Protein AF-A0A1M7K134-F1 (afdb_monomer_lite)

InterPro domains:
  IPR005135 Endonuclease/exonuclease/phosphatase [PF03372] (74-152)
  IPR036691 Endonuclease/exonuclease/phosphatase superfamily [G3DSA:3.60.10.10] (68-160)
  IPR036691 Endonuclease/exonuclease/phosphatase superfamily [SSF56219] (64-152)

Organism: NCBI:txid388280

Sequence (162 aa):
MHPNPPSKGAGRFAETFVYLKTVAFYQNKRPIAGIIYKRNHTVKQIILFTCFASFFLLEPDVLAQSGKKTLKVMAWNILHGGNDLPDGPDRVIDIIREIDPDLILMVETYGSGPRIAETLGYHFHLIAPEGTDPDDESINLSIYSKHPFGERIDTGYPFYLH

pLDDT: mean 71.97, std 22.81, range [32.56, 98.5]

Foldseek 3Di:
DDDDDDPPDPDDDDPWDKDKDKDWDQDDDDDDDDDDDDDDDDDVVVVVVVVVVVVVVPDVVVVSPVDTDIFIEIETECAQLVCSDPVRLVVVLVVCVVSVGQKYKYFQNQQNQVVSQVVNVWDKDFLDDPPPDSRHRQGTTIMTGPDDDDDDDHDPDDPDDD

Structure (mmCIF, N/CA/C/O backbone):
data_AF-A0A1M7K134-F1
#
_entry.id   AF-A0A1M7K134-F1
#
loop_
_atom_site.group_PDB
_atom_site.id
_atom_site.type_symbol
_atom_site.label_atom_id
_atom_site.label_alt_id
_atom_site.label_comp_id
_atom_site.label_asym_id
_atom_site.label_entity_id
_atom_site.label_seq_id
_atom_site.pdbx_PDB_ins_code
_atom_site.Cartn_x
_atom_site.Cartn_y
_atom_site.Cartn_z
_atom_site.occupancy
_atom_site.B_iso_or_equiv
_atom_site.auth_seq_id
_atom_site.auth_comp_id
_atom_site.auth_asym_id
_atom_site.auth_atom_id
_atom_site.pdbx_PDB_model_num
ATOM 1 N N . MET A 1 1 ? 44.228 -17.609 8.537 1.00 44.12 1 MET A N 1
ATOM 2 C CA . MET A 1 1 ? 43.758 -16.736 9.634 1.00 44.12 1 MET A CA 1
ATOM 3 C C . MET A 1 1 ? 44.375 -15.357 9.473 1.00 44.12 1 MET A C 1
ATOM 5 O O . MET A 1 1 ? 45.564 -15.217 9.703 1.00 44.12 1 MET A O 1
ATOM 9 N N . HIS A 1 2 ? 43.587 -14.383 9.026 1.00 36.69 2 HIS A N 1
ATOM 10 C CA . HIS A 1 2 ? 43.361 -13.103 9.708 1.00 36.69 2 HIS A CA 1
ATOM 11 C C . HIS A 1 2 ? 42.156 -12.442 9.012 1.00 36.69 2 HIS A C 1
ATOM 13 O O . HIS A 1 2 ? 42.135 -12.401 7.782 1.00 36.69 2 HIS A O 1
ATOM 19 N N . PRO A 1 3 ? 41.107 -12.046 9.751 1.00 46.84 3 PRO A N 1
ATOM 20 C CA . PRO A 1 3 ? 39.868 -11.548 9.164 1.00 46.84 3 PRO A CA 1
ATOM 21 C C . PRO A 1 3 ? 40.038 -10.111 8.659 1.00 46.84 3 PRO A C 1
ATOM 23 O O . PRO A 1 3 ? 40.760 -9.316 9.264 1.00 46.84 3 PRO A O 1
ATOM 26 N N . ASN A 1 4 ? 39.338 -9.776 7.574 1.00 44.56 4 ASN A N 1
ATOM 27 C CA . ASN A 1 4 ? 39.161 -8.388 7.159 1.00 44.56 4 ASN A CA 1
ATOM 28 C C . ASN A 1 4 ? 38.423 -7.602 8.261 1.00 44.56 4 ASN A C 1
ATOM 30 O O . ASN A 1 4 ? 37.516 -8.149 8.897 1.00 44.56 4 ASN A O 1
ATOM 34 N N . PRO A 1 5 ? 38.797 -6.333 8.505 1.00 44.66 5 PRO A N 1
ATOM 35 C CA . PRO A 1 5 ? 38.141 -5.497 9.501 1.00 44.66 5 PRO A CA 1
ATOM 36 C C . PRO A 1 5 ? 36.685 -5.200 9.102 1.00 44.66 5 PRO A C 1
ATOM 38 O O . PRO A 1 5 ? 36.370 -5.151 7.911 1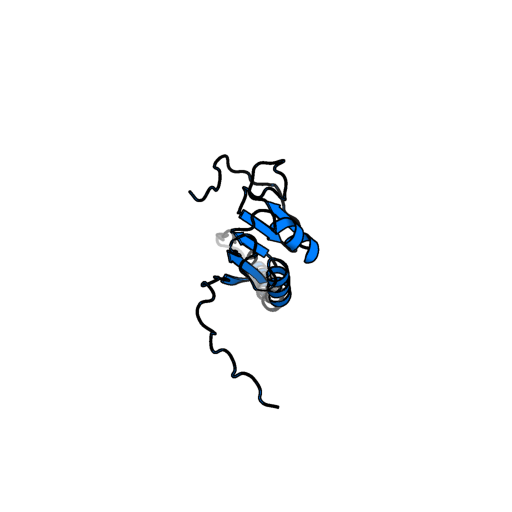.00 44.66 5 PRO A O 1
ATOM 41 N N . PRO A 1 6 ? 35.789 -4.968 10.079 1.00 41.22 6 PRO A N 1
ATOM 42 C CA . PRO A 1 6 ? 34.397 -4.654 9.794 1.00 41.22 6 PRO A CA 1
ATOM 43 C C . PRO A 1 6 ? 34.313 -3.308 9.069 1.00 41.22 6 PRO A C 1
ATOM 45 O O . PRO A 1 6 ? 34.820 -2.295 9.563 1.00 41.22 6 PRO A O 1
ATOM 48 N N . SER A 1 7 ? 33.658 -3.282 7.907 1.00 41.34 7 SER A N 1
ATOM 49 C CA . SER A 1 7 ? 33.337 -2.034 7.222 1.00 41.34 7 SER A CA 1
ATOM 50 C C . SER A 1 7 ? 32.313 -1.263 8.054 1.00 41.34 7 SER A C 1
ATOM 52 O O . SER A 1 7 ? 31.119 -1.561 8.063 1.00 41.34 7 SER A O 1
ATOM 54 N N . LYS A 1 8 ? 32.809 -0.264 8.784 1.00 42.38 8 LYS A N 1
ATOM 55 C CA . LYS A 1 8 ? 32.013 0.811 9.369 1.00 42.38 8 LYS A CA 1
ATOM 56 C C . LYS A 1 8 ? 31.353 1.593 8.236 1.00 42.38 8 LYS A C 1
ATOM 58 O O . LYS A 1 8 ? 32.049 2.170 7.408 1.00 42.38 8 LYS A O 1
ATOM 63 N N . GLY A 1 9 ? 30.026 1.622 8.230 1.00 32.56 9 GLY A N 1
ATOM 64 C CA . GLY A 1 9 ? 29.255 2.378 7.246 1.00 32.56 9 GLY A CA 1
ATOM 65 C C . GLY A 1 9 ? 27.752 2.365 7.495 1.00 32.56 9 GLY A C 1
ATOM 66 O O . GLY A 1 9 ? 26.985 2.392 6.547 1.00 32.56 9 GLY A O 1
ATOM 67 N N . ALA A 1 10 ? 27.318 2.306 8.757 1.00 38.44 10 ALA A N 1
ATOM 68 C CA . ALA A 1 10 ? 25.964 2.706 9.119 1.00 38.44 10 ALA A CA 1
ATOM 69 C C . ALA A 1 10 ? 25.883 4.233 8.960 1.00 38.44 10 ALA A C 1
ATOM 71 O O . ALA A 1 10 ? 26.307 4.980 9.840 1.00 38.44 10 ALA A O 1
ATOM 72 N N . GLY A 1 11 ? 25.441 4.699 7.795 1.00 34.31 11 GLY A N 1
ATOM 73 C CA . GLY A 1 11 ? 25.357 6.123 7.496 1.00 34.31 11 GLY A CA 1
ATOM 74 C C . GLY A 1 11 ? 24.579 6.382 6.214 1.00 34.31 11 GLY A C 1
ATOM 75 O O . GLY A 1 11 ? 25.088 6.109 5.135 1.00 34.31 11 GLY A O 1
ATOM 76 N N . ARG A 1 12 ? 23.387 6.973 6.385 1.00 34.69 12 ARG A N 1
ATOM 77 C CA . ARG A 1 12 ? 22.381 7.380 5.382 1.00 34.69 12 ARG A CA 1
ATOM 78 C C . ARG A 1 12 ? 21.520 6.259 4.794 1.00 34.69 12 ARG A C 1
ATOM 80 O O . ARG A 1 12 ? 21.554 5.999 3.601 1.00 34.69 12 ARG A O 1
ATOM 87 N N . PHE A 1 13 ? 20.650 5.694 5.626 1.00 39.03 13 PHE A N 1
ATOM 88 C CA . PHE A 1 13 ? 19.343 5.278 5.120 1.00 39.03 13 PHE A CA 1
ATOM 89 C C . PHE A 1 13 ? 18.505 6.548 4.963 1.00 39.03 13 PHE A C 1
ATOM 91 O O . PHE A 1 13 ? 18.410 7.332 5.910 1.00 39.03 13 PHE A O 1
ATOM 98 N N . ALA A 1 14 ? 17.998 6.794 3.756 1.00 35.72 14 ALA A N 1
ATOM 99 C CA . ALA A 1 14 ? 17.054 7.869 3.490 1.00 35.72 14 ALA A CA 1
ATOM 100 C C . ALA A 1 14 ? 15.906 7.785 4.504 1.00 35.72 14 ALA A C 1
ATOM 102 O O . ALA A 1 14 ? 15.430 6.691 4.814 1.00 35.72 14 ALA A O 1
ATOM 103 N N . GLU A 1 15 ? 15.525 8.930 5.065 1.00 41.53 15 GLU A N 1
ATOM 104 C CA . GLU A 1 15 ? 14.466 9.064 6.063 1.00 41.53 15 GLU A CA 1
ATOM 105 C C . GLU A 1 15 ? 13.145 8.545 5.487 1.00 41.53 15 GLU A C 1
ATOM 107 O O . GLU A 1 15 ? 12.366 9.260 4.865 1.00 41.53 15 GLU A O 1
ATOM 112 N N . THR A 1 16 ? 12.913 7.252 5.657 1.00 50.94 16 THR A N 1
ATOM 113 C CA . THR A 1 16 ? 11.674 6.601 5.277 1.00 50.94 16 THR A CA 1
ATOM 114 C C . THR A 1 16 ? 10.683 6.876 6.401 1.00 50.94 16 THR A C 1
ATOM 116 O O . THR A 1 16 ? 10.778 6.303 7.488 1.00 50.94 16 THR A O 1
ATOM 119 N N . PHE A 1 17 ? 9.773 7.823 6.182 1.00 53.75 17 PHE A N 1
ATOM 120 C CA . PHE A 1 17 ? 8.800 8.222 7.194 1.00 53.75 17 PHE A CA 1
ATOM 121 C C . PHE A 1 17 ? 7.645 7.219 7.239 1.00 53.75 17 PHE A C 1
ATOM 123 O O . PHE A 1 17 ? 6.763 7.215 6.380 1.00 53.75 17 PHE A O 1
ATOM 130 N N . VAL A 1 18 ? 7.639 6.385 8.277 1.00 58.72 18 VAL A N 1
ATOM 131 C CA . VAL A 1 18 ? 6.477 5.586 8.674 1.00 58.72 18 VAL A CA 1
ATOM 132 C C . VAL A 1 18 ? 5.723 6.355 9.753 1.00 58.72 18 VAL A C 1
ATOM 134 O O . VAL A 1 18 ? 6.245 6.566 10.849 1.00 58.72 18 VAL A O 1
ATOM 137 N N . TYR A 1 19 ? 4.488 6.767 9.469 1.00 64.75 19 TYR A N 1
ATOM 138 C CA . TYR A 1 19 ? 3.618 7.387 10.467 1.00 64.75 19 TYR A CA 1
ATOM 139 C C . TYR A 1 19 ? 2.547 6.396 10.919 1.00 64.75 19 TYR A C 1
ATOM 141 O O . TYR A 1 19 ? 1.720 5.955 10.122 1.00 64.75 19 TYR A O 1
ATOM 149 N N . LEU A 1 20 ? 2.550 6.055 12.209 1.00 60.41 20 LEU A N 1
ATOM 150 C CA . LEU A 1 20 ? 1.566 5.160 12.814 1.00 60.41 20 LEU A CA 1
ATOM 151 C C . LEU A 1 20 ? 0.665 5.947 13.764 1.00 60.41 20 LEU A C 1
ATOM 153 O O . LEU A 1 20 ? 1.139 6.556 14.725 1.00 60.41 20 LEU A O 1
ATOM 157 N N . LYS A 1 21 ? -0.648 5.904 13.526 1.00 68.31 21 LYS A N 1
ATOM 158 C CA . LYS A 1 21 ? -1.641 6.526 14.405 1.00 68.31 21 LYS A CA 1
ATOM 159 C C . LYS A 1 21 ? -2.730 5.532 14.764 1.00 68.31 21 LYS A C 1
ATOM 161 O O . LYS A 1 21 ? -3.415 5.001 13.896 1.00 68.31 21 LYS A O 1
ATOM 166 N N . THR A 1 22 ? -2.944 5.344 16.060 1.00 58.62 22 THR A N 1
ATOM 167 C CA . THR A 1 22 ? -4.125 4.641 16.565 1.00 58.62 22 THR A CA 1
ATOM 168 C C . THR A 1 22 ? -5.233 5.658 16.814 1.00 58.62 22 THR A C 1
ATOM 170 O O . THR A 1 22 ? -5.086 6.547 17.655 1.00 58.62 22 THR A O 1
ATOM 173 N N . VAL A 1 23 ? -6.349 5.535 16.095 1.00 58.59 23 VAL A N 1
ATOM 174 C CA . VAL A 1 23 ? -7.547 6.365 16.286 1.00 58.59 23 VAL A CA 1
ATOM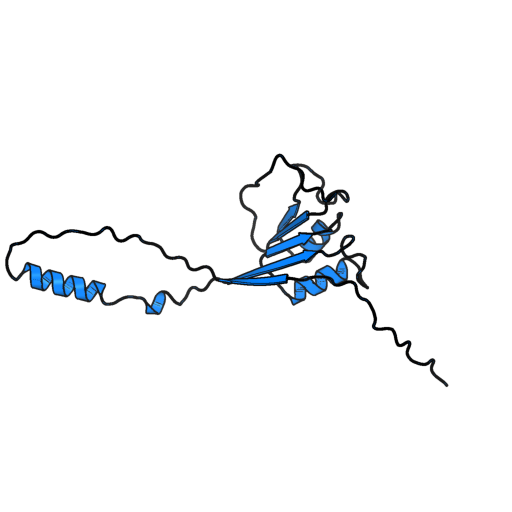 175 C C . VAL A 1 23 ? -8.599 5.545 17.033 1.00 58.59 23 VAL A C 1
ATOM 177 O O . VAL A 1 23 ? -8.915 4.422 16.648 1.00 58.59 23 VAL A O 1
ATOM 180 N N . ALA A 1 24 ? -9.136 6.091 18.124 1.00 46.38 24 ALA A N 1
ATOM 181 C CA . ALA A 1 24 ? -10.248 5.490 18.856 1.00 46.38 24 ALA A CA 1
ATOM 182 C C . ALA A 1 24 ? -11.551 6.203 18.476 1.00 46.38 24 ALA A C 1
ATOM 184 O O . ALA A 1 24 ? -11.651 7.418 18.639 1.00 46.38 24 ALA A O 1
ATOM 185 N N . PHE A 1 25 ? -12.544 5.456 17.991 1.00 41.84 25 PHE A N 1
ATOM 186 C CA . PHE A 1 25 ? -13.861 6.002 17.653 1.00 41.84 25 PHE A CA 1
ATOM 187 C C . PHE A 1 25 ? -14.859 5.738 18.782 1.00 41.84 25 PHE A C 1
ATOM 189 O O . PHE A 1 25 ? -14.956 4.618 19.286 1.00 41.84 25 PHE A O 1
ATOM 196 N N . TYR A 1 26 ? -15.626 6.765 19.154 1.00 38.38 26 TYR A N 1
ATOM 197 C CA . TYR A 1 26 ? -16.696 6.672 20.146 1.00 38.38 26 TYR A CA 1
ATOM 198 C C . TYR A 1 26 ? -18.053 6.848 19.454 1.00 38.38 26 TYR A C 1
ATOM 200 O O . TYR A 1 26 ? -18.318 7.876 18.834 1.00 38.38 26 TYR A O 1
ATOM 208 N N . GLN A 1 27 ? -18.912 5.833 19.525 1.00 39.38 27 GLN A N 1
ATOM 209 C CA . GLN A 1 27 ? -20.262 5.874 18.961 1.00 39.38 27 GLN A CA 1
ATOM 210 C C . GLN A 1 27 ? -21.211 6.502 19.990 1.00 39.38 27 GLN A C 1
ATOM 212 O O . GLN A 1 27 ? -21.806 5.782 20.787 1.00 39.38 27 GLN A O 1
ATOM 217 N N . ASN A 1 28 ? -21.360 7.831 19.993 1.00 38.12 28 ASN A N 1
ATOM 218 C CA . ASN A 1 28 ? -22.375 8.483 20.824 1.00 38.12 28 ASN A CA 1
ATOM 219 C C . ASN A 1 28 ? -23.665 8.690 20.013 1.00 38.12 28 ASN A C 1
ATOM 221 O O . ASN A 1 28 ? -23.691 9.485 19.075 1.00 38.12 28 ASN A O 1
ATOM 225 N N . LYS A 1 29 ? -24.745 7.979 20.359 1.00 48.47 29 LYS A N 1
ATOM 226 C CA . LYS A 1 29 ? -26.095 8.240 19.831 1.00 48.47 29 LYS A CA 1
ATOM 227 C C . LYS A 1 29 ? -26.987 8.764 20.956 1.00 48.47 29 LYS A C 1
ATOM 229 O O . LYS A 1 29 ? -27.390 7.969 21.800 1.00 48.47 29 LYS A O 1
ATOM 234 N N . ARG A 1 30 ? -27.351 10.056 20.892 1.00 40.12 30 ARG A N 1
ATOM 235 C CA . ARG A 1 30 ? -28.733 10.604 20.958 1.00 40.12 30 ARG A CA 1
ATOM 236 C C . ARG A 1 30 ? -28.743 12.125 21.235 1.00 40.12 30 ARG A C 1
ATOM 238 O O . ARG A 1 30 ? -28.097 12.553 22.185 1.00 40.12 30 ARG A O 1
ATOM 245 N N . PRO A 1 31 ? -29.537 12.937 20.508 1.00 36.22 31 PRO A N 1
ATOM 246 C CA . PRO A 1 31 ? -29.999 14.228 21.009 1.00 36.22 31 PRO A CA 1
ATOM 247 C C . PRO A 1 31 ? -31.227 14.021 21.913 1.00 36.22 31 PRO A C 1
ATOM 249 O O . PRO A 1 31 ? -32.182 13.343 21.530 1.00 36.22 31 PRO A O 1
ATOM 252 N N . ILE A 1 32 ? -31.209 14.596 23.115 1.00 37.41 32 ILE A N 1
ATOM 253 C CA . ILE A 1 32 ? -32.364 14.604 24.021 1.00 37.41 32 ILE A CA 1
ATOM 254 C C . ILE A 1 32 ? -33.179 15.861 23.701 1.00 37.41 32 ILE A C 1
ATOM 256 O O . ILE A 1 32 ? -32.727 16.979 23.941 1.00 37.41 32 ILE A O 1
ATOM 260 N N . ALA A 1 33 ? -34.367 15.686 23.120 1.00 38.34 33 ALA A N 1
ATOM 261 C CA . ALA A 1 33 ? -35.324 16.772 22.944 1.00 38.34 33 ALA A CA 1
ATOM 262 C C . ALA A 1 33 ? -35.868 17.195 24.319 1.00 38.34 33 ALA A C 1
ATOM 264 O O . ALA A 1 33 ? -36.396 16.370 25.066 1.00 38.34 33 ALA A O 1
ATOM 265 N N . GLY A 1 34 ? -35.719 18.477 24.659 1.00 36.91 34 GLY A N 1
ATOM 266 C CA . GLY A 1 34 ? -36.233 19.045 25.902 1.00 36.91 34 GLY A CA 1
ATOM 267 C C . GLY A 1 34 ? -37.763 19.049 25.931 1.00 36.91 34 GLY A C 1
ATOM 268 O O . GLY A 1 34 ? -38.407 19.540 25.007 1.00 36.91 34 GLY A O 1
ATOM 269 N N . ILE A 1 35 ? -38.344 18.527 27.012 1.00 37.47 35 ILE A N 1
ATOM 270 C CA . ILE A 1 35 ? -39.781 18.604 27.296 1.00 37.47 35 ILE A CA 1
ATOM 271 C C . ILE A 1 35 ? -39.991 19.686 28.363 1.00 37.47 35 ILE A C 1
ATOM 273 O O . ILE A 1 35 ? -39.519 19.558 29.490 1.00 37.47 35 ILE A O 1
ATOM 277 N N . ILE A 1 36 ? -40.710 20.755 28.013 1.00 39.47 36 ILE A N 1
ATOM 278 C CA . ILE A 1 36 ? -41.178 21.782 28.956 1.00 39.47 36 ILE A CA 1
ATOM 279 C C . ILE A 1 36 ? -42.462 21.259 29.614 1.00 39.47 36 ILE A C 1
ATOM 281 O O . ILE A 1 36 ? -43.463 21.064 28.927 1.00 39.47 36 ILE A O 1
ATOM 285 N N . TYR A 1 37 ? -42.460 21.042 30.935 1.00 35.72 37 TYR A N 1
ATOM 286 C CA . TYR A 1 37 ? -43.649 20.574 31.660 1.00 35.72 37 TYR A CA 1
ATOM 287 C C . TYR A 1 37 ? -44.401 21.736 32.322 1.00 35.72 37 TYR A C 1
ATOM 289 O O . TYR A 1 37 ? -43.834 22.501 33.105 1.00 35.72 37 TYR A O 1
ATOM 297 N N . LYS A 1 38 ? -45.699 21.864 32.017 1.00 37.91 38 LYS A N 1
ATOM 298 C CA . LYS A 1 38 ? -46.602 22.859 32.614 1.00 37.91 38 LYS A CA 1
ATOM 299 C C . LYS A 1 38 ? -47.366 22.252 33.800 1.00 37.91 38 LYS A C 1
ATOM 301 O O . LYS A 1 38 ? -47.748 21.088 33.797 1.00 37.91 38 LYS A O 1
ATOM 306 N N . ARG A 1 39 ? -47.546 23.087 34.823 1.00 45.59 39 ARG A N 1
ATOM 307 C CA . ARG A 1 39 ? -47.991 22.805 36.199 1.00 45.59 39 ARG A CA 1
ATOM 308 C C . ARG A 1 39 ? -49.418 22.227 36.313 1.00 45.59 39 ARG A C 1
ATOM 310 O O . ARG A 1 39 ? -50.331 22.813 35.742 1.00 45.59 39 ARG A O 1
ATOM 317 N N . ASN A 1 40 ? -49.564 21.201 37.173 1.00 48.47 40 ASN A N 1
ATOM 318 C CA . ASN A 1 40 ? -50.715 20.806 38.030 1.00 48.47 40 ASN A CA 1
ATOM 319 C C . ASN A 1 40 ? -51.300 19.391 37.771 1.00 48.47 40 ASN A C 1
ATOM 321 O O . ASN A 1 40 ? -52.087 19.232 36.850 1.00 48.47 40 ASN A O 1
ATOM 325 N N . HIS A 1 41 ? -50.980 18.398 38.626 1.00 43.84 41 HIS A N 1
ATOM 326 C CA . HIS A 1 41 ? -51.942 17.593 39.422 1.00 43.84 41 HIS A CA 1
ATOM 327 C C . HIS A 1 41 ? -51.304 16.385 40.167 1.00 43.84 41 HIS A C 1
ATOM 329 O O . HIS A 1 41 ? -50.937 15.365 39.597 1.00 43.84 41 HIS A O 1
ATOM 335 N N . THR A 1 42 ? -51.240 16.545 41.495 1.00 57.47 42 THR A N 1
ATOM 336 C CA . THR A 1 42 ? -51.545 15.586 42.579 1.00 57.47 42 THR A CA 1
ATOM 337 C C . THR A 1 42 ? -50.805 14.231 42.667 1.00 57.47 42 THR A C 1
ATOM 339 O O . THR A 1 42 ? -51.272 13.212 42.171 1.00 57.47 42 THR A O 1
ATOM 342 N N . VAL A 1 43 ? -49.701 14.229 43.434 1.00 57.62 43 VAL A N 1
ATOM 343 C CA . VAL A 1 43 ? -49.038 13.169 44.252 1.00 57.62 43 VAL A CA 1
ATOM 344 C C . VAL A 1 43 ? -48.894 11.739 43.687 1.00 57.62 43 VAL A C 1
ATOM 346 O O . VAL A 1 43 ? -47.787 11.210 43.698 1.00 57.62 43 VAL A O 1
ATOM 349 N N . LYS A 1 44 ? -49.939 11.100 43.148 1.00 52.72 44 LYS A N 1
ATOM 350 C CA . LYS A 1 44 ? -49.840 9.774 42.502 1.00 52.72 44 LYS A CA 1
ATOM 351 C C . LYS A 1 44 ? -48.960 9.799 41.251 1.00 52.72 44 LYS A C 1
ATOM 353 O O . LYS A 1 44 ? -48.194 8.867 41.031 1.00 52.72 44 LYS A O 1
ATOM 358 N N . GLN A 1 45 ? -49.025 10.879 40.470 1.00 53.19 45 GLN A N 1
ATOM 359 C CA . GLN A 1 45 ? -48.124 11.068 39.330 1.00 53.19 45 GLN A CA 1
ATOM 360 C C . GLN A 1 45 ? -46.682 11.306 39.783 1.00 53.19 45 GLN A C 1
ATOM 362 O O . GLN A 1 45 ? -45.776 10.824 39.124 1.00 53.19 45 GLN A O 1
ATOM 367 N N . ILE A 1 46 ? -46.468 11.961 40.932 1.00 58.47 46 ILE A N 1
ATOM 368 C CA . ILE A 1 46 ? -45.129 12.201 41.493 1.00 58.47 46 ILE A CA 1
ATOM 369 C C . ILE A 1 46 ? -44.473 10.876 41.892 1.00 58.47 46 ILE A C 1
ATOM 371 O O . ILE A 1 46 ? -43.320 10.667 41.543 1.00 58.47 46 ILE A O 1
ATOM 375 N N . ILE A 1 47 ? -45.212 9.958 42.530 1.00 61.41 47 ILE A N 1
ATOM 376 C CA . ILE A 1 47 ? -44.688 8.635 42.914 1.00 61.41 47 ILE A CA 1
ATOM 377 C C . ILE A 1 47 ? -44.319 7.808 41.672 1.00 61.41 47 ILE A C 1
ATOM 379 O O . ILE A 1 47 ? -43.231 7.235 41.605 1.00 61.41 47 ILE A O 1
ATOM 383 N N . LEU A 1 48 ? -45.185 7.802 40.652 1.00 57.78 48 LEU A N 1
ATOM 384 C CA . LEU A 1 48 ? -44.912 7.113 39.388 1.00 57.78 48 LEU A CA 1
ATOM 385 C C . LEU A 1 48 ? -43.709 7.730 38.656 1.00 57.78 48 LEU A C 1
ATOM 387 O O . LEU A 1 48 ? -42.882 6.998 38.121 1.00 57.78 48 LEU A O 1
ATOM 391 N N . PHE A 1 49 ? -43.563 9.058 38.700 1.00 57.41 49 PHE A N 1
ATOM 392 C CA . PHE A 1 49 ? -42.420 9.772 38.132 1.00 57.41 49 PHE A CA 1
ATOM 393 C C . PHE A 1 49 ? -41.129 9.495 38.905 1.00 57.41 49 PHE A C 1
ATOM 395 O O . PHE A 1 49 ? -40.090 9.326 38.283 1.00 57.41 49 PHE A O 1
ATOM 402 N N . THR A 1 50 ? -41.173 9.379 40.237 1.00 60.28 50 THR A N 1
ATOM 403 C CA . THR A 1 50 ? -39.997 9.001 41.036 1.00 60.28 50 THR A CA 1
ATOM 404 C C . THR A 1 50 ? -39.576 7.555 40.794 1.00 60.28 50 THR A C 1
ATOM 406 O O . THR A 1 50 ? -38.379 7.300 40.717 1.00 60.28 50 THR A O 1
ATOM 409 N N . CYS A 1 51 ? -40.513 6.619 40.598 1.00 59.00 51 CYS A N 1
ATOM 410 C CA . CYS A 1 51 ? -40.204 5.234 40.217 1.00 59.00 51 CYS A CA 1
ATOM 411 C C . CYS A 1 51 ? -39.661 5.135 38.781 1.00 59.00 51 CYS A C 1
ATOM 413 O O . CYS A 1 51 ? -38.724 4.388 38.522 1.00 59.00 51 CYS A O 1
ATOM 415 N N . PHE A 1 52 ? -40.204 5.923 37.850 1.00 59.59 52 PHE A N 1
ATOM 416 C CA . PHE A 1 52 ? -39.729 5.969 36.466 1.00 59.59 52 PHE A CA 1
ATOM 417 C C . PHE A 1 52 ? -38.365 6.667 36.349 1.00 59.59 52 PHE A C 1
ATOM 419 O O . PHE A 1 52 ? -37.494 6.197 35.627 1.00 59.59 52 PHE A O 1
ATOM 426 N N . ALA A 1 53 ? -38.138 7.736 37.119 1.00 58.91 53 ALA A N 1
ATOM 427 C CA . ALA A 1 53 ? -36.849 8.413 37.217 1.00 58.91 53 ALA A CA 1
ATOM 428 C C . ALA A 1 53 ? -35.793 7.530 37.892 1.00 58.91 53 ALA A C 1
ATOM 430 O O . ALA A 1 53 ? -34.667 7.501 37.427 1.00 58.91 53 ALA A O 1
ATOM 431 N N . SER A 1 54 ? -36.135 6.754 38.925 1.00 56.47 54 SER A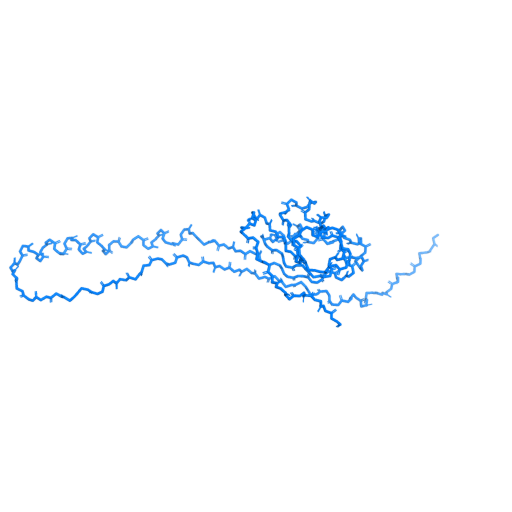 N 1
ATOM 432 C CA . SER A 1 54 ? -35.191 5.791 39.525 1.00 56.47 54 SER A CA 1
ATOM 433 C C . SER A 1 54 ? -34.900 4.588 38.619 1.00 56.47 54 SER A C 1
ATOM 435 O O . SER A 1 54 ? -33.791 4.066 38.660 1.00 56.47 54 SER A O 1
ATOM 437 N N . PHE A 1 55 ? -35.829 4.208 37.734 1.00 53.59 55 PHE A N 1
ATOM 438 C CA . PHE A 1 55 ? -35.566 3.249 36.654 1.00 53.59 55 PHE A CA 1
ATOM 439 C C . PHE A 1 55 ? -34.682 3.836 35.533 1.00 53.59 55 PHE A C 1
ATOM 441 O O . PHE A 1 55 ? -33.933 3.100 34.902 1.00 53.59 55 PHE A O 1
ATOM 448 N N . PHE A 1 56 ? -34.728 5.156 35.311 1.00 52.56 56 PHE A N 1
ATOM 449 C CA . PHE A 1 56 ? -33.879 5.873 34.346 1.00 52.56 56 PHE A CA 1
ATOM 450 C C . PHE A 1 56 ? -32.522 6.338 34.910 1.00 52.56 56 PHE A C 1
ATOM 452 O O . PHE A 1 56 ? -31.610 6.578 34.128 1.00 52.56 56 PHE A O 1
ATOM 459 N N . LEU A 1 57 ? -32.382 6.459 36.236 1.00 51.22 57 LEU A N 1
ATOM 460 C CA . LEU A 1 57 ? -31.140 6.830 36.937 1.00 51.22 57 LEU A CA 1
ATOM 461 C C . LEU A 1 57 ? -30.260 5.619 37.292 1.00 51.22 57 LEU A C 1
ATOM 463 O O . LEU A 1 57 ? -29.140 5.793 37.764 1.00 51.22 57 LEU A O 1
ATOM 467 N N . LEU A 1 58 ? -30.733 4.391 37.051 1.00 50.91 58 LEU A N 1
ATOM 468 C CA . LEU A 1 58 ? -29.860 3.223 36.907 1.00 50.91 58 LEU A CA 1
ATOM 469 C C . LEU A 1 58 ? -29.234 3.280 35.510 1.00 50.91 58 LEU A C 1
ATOM 471 O O . LEU A 1 58 ? -29.601 2.533 34.605 1.00 50.91 58 LEU A O 1
ATOM 475 N N . GLU A 1 59 ? -28.329 4.234 35.323 1.00 56.75 59 GLU A N 1
ATOM 476 C CA . GLU A 1 59 ? -27.543 4.372 34.104 1.00 56.75 59 GLU A CA 1
ATOM 477 C C . GLU A 1 59 ? -26.757 3.070 33.864 1.00 56.75 59 GLU A C 1
ATOM 479 O O . GLU A 1 59 ? -25.956 2.662 34.710 1.00 56.75 59 GLU A O 1
ATOM 484 N N . PRO A 1 60 ? -26.915 2.396 32.710 1.00 52.66 60 PRO A N 1
ATOM 485 C CA . PRO A 1 60 ? -26.001 1.346 32.289 1.00 52.66 60 PRO A CA 1
ATOM 486 C C . PRO A 1 60 ? -24.705 1.972 31.745 1.00 52.66 60 PRO A C 1
ATOM 488 O O . PRO A 1 60 ? -24.200 1.553 30.706 1.00 52.66 60 PRO A O 1
ATOM 491 N N . ASP A 1 61 ? -24.135 2.963 32.429 1.00 48.84 61 ASP A N 1
ATOM 492 C CA . ASP A 1 61 ? -22.857 3.559 32.021 1.00 48.84 61 ASP A CA 1
ATOM 493 C C . ASP A 1 61 ? -21.699 2.567 32.184 1.00 48.84 61 ASP A C 1
ATOM 495 O O . ASP A 1 61 ? -20.696 2.636 31.473 1.00 48.84 61 ASP A O 1
ATOM 499 N N . VAL A 1 62 ? -21.878 1.548 33.031 1.00 48.94 62 VAL A N 1
ATOM 500 C CA . VAL A 1 62 ? -20.903 0.465 33.219 1.00 48.94 62 VAL A CA 1
ATOM 501 C C . VAL A 1 62 ? -20.781 -0.432 31.973 1.00 48.94 62 VAL A C 1
ATOM 503 O O . VAL A 1 62 ? -19.720 -1.008 31.741 1.00 48.94 62 VAL A O 1
ATOM 506 N N . LEU A 1 63 ? -21.804 -0.513 31.108 1.00 48.44 63 LEU A N 1
ATOM 507 C CA . LEU A 1 63 ? -21.720 -1.261 29.840 1.00 48.44 63 LEU A CA 1
ATOM 508 C C . LEU A 1 63 ? -21.244 -0.399 28.658 1.00 48.44 63 LEU A C 1
ATOM 510 O O . LEU A 1 63 ? -20.734 -0.941 27.674 1.00 48.44 63 LEU A O 1
ATOM 514 N N . ALA A 1 64 ? -21.345 0.932 28.746 1.00 50.31 64 ALA A N 1
ATOM 515 C CA . ALA A 1 64 ? -20.924 1.846 27.679 1.00 50.31 64 ALA A CA 1
ATOM 516 C C . ALA A 1 64 ? -19.396 1.850 27.447 1.00 50.31 64 ALA A C 1
ATOM 518 O O . ALA A 1 64 ? -18.927 2.293 26.396 1.00 50.31 64 ALA A O 1
ATOM 519 N N . GLN A 1 65 ? -18.611 1.309 28.389 1.00 49.12 65 GLN A N 1
ATOM 520 C CA . GLN A 1 65 ? -17.153 1.185 28.288 1.00 49.12 65 GLN A CA 1
ATOM 521 C C . GLN A 1 65 ? -16.671 -0.190 27.771 1.00 49.12 65 GLN A C 1
ATOM 523 O O . GLN A 1 65 ? -15.476 -0.459 27.764 1.00 49.12 65 GLN A O 1
ATOM 528 N N . SER A 1 66 ? -17.560 -1.065 27.286 1.00 51.19 66 SER A N 1
ATOM 529 C CA . SER A 1 66 ? -17.184 -2.395 26.760 1.00 51.19 66 SER A CA 1
ATOM 530 C C . SER A 1 66 ? -16.824 -2.414 25.259 1.00 51.19 66 SER A C 1
ATOM 532 O O . SER A 1 66 ? -16.664 -3.485 24.677 1.00 51.19 66 SER A O 1
ATOM 534 N N . GLY A 1 67 ? -16.714 -1.261 24.590 1.00 59.25 67 GLY A N 1
ATOM 535 C CA . GLY A 1 67 ? -16.720 -1.210 23.119 1.00 59.25 67 GLY A CA 1
ATOM 536 C C . GLY A 1 67 ? -15.706 -0.278 22.464 1.00 59.25 67 GLY A C 1
ATOM 537 O O . GLY A 1 67 ? -16.017 0.279 21.412 1.00 59.25 67 GLY A O 1
ATOM 538 N N . LYS A 1 68 ? -14.520 -0.057 23.050 1.00 59.53 68 LYS A N 1
ATOM 539 C CA . LYS A 1 68 ? -13.492 0.779 22.403 1.00 59.53 68 LYS A CA 1
ATOM 540 C C . LYS A 1 68 ? -12.969 0.082 21.142 1.00 59.53 68 LYS A C 1
ATOM 542 O O . LYS A 1 68 ? -12.076 -0.754 21.216 1.00 59.53 68 LYS A O 1
ATOM 547 N N . LYS A 1 69 ? -13.513 0.447 19.980 1.00 76.88 69 LYS A N 1
ATOM 548 C CA . LYS A 1 69 ? -12.960 0.060 18.678 1.00 76.88 69 LYS A CA 1
ATOM 549 C C . LYS A 1 69 ? -11.765 0.958 18.369 1.00 76.88 69 LYS A C 1
ATOM 551 O O . LYS A 1 69 ? -11.893 2.184 18.325 1.00 76.88 69 LYS A O 1
ATOM 556 N N . THR A 1 70 ? -10.602 0.345 18.201 1.00 85.31 70 THR A N 1
ATOM 557 C CA . THR A 1 70 ? -9.373 1.009 17.761 1.00 85.31 70 THR A CA 1
ATOM 558 C C . THR A 1 70 ? -9.154 0.739 16.285 1.00 85.31 70 THR A C 1
ATOM 560 O O . THR A 1 70 ? -9.393 -0.376 15.837 1.00 85.31 70 THR A O 1
ATOM 563 N N . LEU A 1 71 ? -8.685 1.747 15.560 1.00 86.31 71 LEU A N 1
ATOM 564 C CA . LEU A 1 71 ? -8.213 1.624 14.187 1.00 86.31 71 LEU A CA 1
ATOM 565 C C . LEU A 1 71 ? -6.730 2.006 14.162 1.00 86.31 71 LEU A C 1
ATOM 567 O O . LEU A 1 71 ? -6.388 3.146 14.495 1.00 86.31 71 LEU A O 1
ATOM 571 N N . LYS A 1 72 ? -5.855 1.068 13.800 1.00 92.19 72 LYS A N 1
ATOM 572 C CA . LYS A 1 72 ? -4.424 1.303 13.590 1.00 92.19 72 LYS A CA 1
ATOM 573 C C . LYS A 1 72 ? -4.198 1.690 12.130 1.00 92.19 72 LYS A C 1
ATOM 575 O O . LYS A 1 72 ? -4.388 0.875 11.234 1.00 92.19 72 LYS A O 1
ATOM 580 N N . VAL A 1 73 ? -3.789 2.933 11.900 1.00 93.25 73 VAL A N 1
ATOM 581 C CA . VAL A 1 73 ? -3.545 3.473 10.558 1.00 93.25 73 VAL A CA 1
ATOM 582 C C . VAL A 1 73 ? -2.053 3.689 10.354 1.00 93.25 73 VAL A C 1
ATOM 584 O O . VAL A 1 73 ? -1.411 4.351 11.173 1.00 93.25 73 VAL A O 1
ATOM 587 N N . MET A 1 74 ? -1.526 3.157 9.258 1.00 93.44 74 MET A N 1
ATOM 588 C CA . MET A 1 74 ? -0.168 3.396 8.781 1.00 93.44 74 MET A CA 1
ATOM 589 C C . MET A 1 74 ? -0.221 4.311 7.558 1.00 93.44 74 MET A C 1
ATOM 591 O O . MET A 1 74 ? -1.018 4.084 6.656 1.00 93.44 74 MET A O 1
ATOM 595 N N . ALA A 1 75 ? 0.624 5.333 7.514 1.00 93.62 75 ALA A N 1
ATOM 596 C CA . ALA A 1 75 ? 0.907 6.081 6.295 1.00 93.62 75 ALA A CA 1
ATOM 597 C C . ALA A 1 75 ? 2.395 5.945 5.984 1.00 93.62 75 ALA A C 1
ATOM 599 O O . ALA A 1 75 ? 3.225 6.168 6.874 1.00 93.62 75 ALA A O 1
ATOM 600 N N . TRP A 1 76 ? 2.723 5.538 4.760 1.00 94.00 76 TRP A N 1
ATOM 601 C CA . TRP A 1 76 ? 4.096 5.225 4.391 1.00 94.00 76 TRP A CA 1
ATOM 602 C C . TRP A 1 76 ? 4.381 5.557 2.921 1.00 94.00 76 TRP A C 1
ATOM 604 O O . TRP A 1 76 ? 3.700 5.077 2.021 1.00 94.00 76 TRP A O 1
ATOM 614 N N . ASN A 1 77 ? 5.401 6.387 2.686 1.00 93.19 77 ASN A N 1
ATOM 615 C CA . ASN A 1 77 ? 6.084 6.462 1.397 1.00 93.19 77 ASN A CA 1
ATOM 616 C C . ASN A 1 77 ? 7.195 5.398 1.368 1.00 93.19 77 ASN A C 1
ATOM 618 O O . ASN A 1 77 ? 8.148 5.501 2.145 1.00 93.19 77 ASN A O 1
ATOM 622 N N . ILE A 1 78 ? 7.050 4.377 0.516 1.00 91.50 78 ILE A N 1
ATOM 623 C CA . ILE A 1 78 ? 7.998 3.251 0.442 1.00 91.50 78 ILE A CA 1
ATOM 624 C C . ILE A 1 78 ? 9.179 3.493 -0.500 1.00 91.50 78 ILE A C 1
ATOM 626 O O . ILE A 1 78 ? 10.107 2.693 -0.455 1.00 91.50 78 ILE A O 1
ATOM 630 N N . LEU A 1 79 ? 9.157 4.588 -1.274 1.00 91.00 79 LEU A N 1
ATOM 631 C CA . LEU A 1 79 ? 10.159 5.012 -2.263 1.00 91.00 79 LEU A CA 1
ATOM 632 C C . LEU A 1 79 ? 10.444 3.969 -3.355 1.00 91.00 79 LEU A C 1
ATOM 634 O O . LEU A 1 79 ? 10.826 2.834 -3.078 1.00 91.00 79 LEU A O 1
ATOM 638 N N . HIS A 1 80 ? 10.293 4.355 -4.625 1.00 91.94 80 HIS A N 1
ATOM 639 C CA . HIS A 1 80 ? 10.596 3.486 -5.778 1.00 91.94 80 HIS A CA 1
ATOM 640 C C . HIS A 1 80 ? 9.989 2.069 -5.670 1.00 91.94 80 HIS A C 1
ATOM 642 O O . HIS A 1 80 ? 10.643 1.073 -5.979 1.00 91.94 80 HIS A O 1
ATOM 648 N N . GLY A 1 81 ? 8.756 1.950 -5.166 1.00 91.19 81 GLY A N 1
ATOM 649 C CA . GLY A 1 81 ? 8.069 0.669 -4.992 1.00 91.19 81 GLY A CA 1
ATOM 650 C C . GLY A 1 81 ? 8.613 -0.191 -3.849 1.00 91.19 81 GLY A C 1
ATOM 651 O O . GLY A 1 81 ? 8.238 -1.358 -3.750 1.00 91.19 81 GLY A O 1
ATOM 652 N N . GLY A 1 82 ? 9.471 0.357 -2.984 1.00 91.88 82 GLY A N 1
ATOM 653 C CA . GLY A 1 82 ? 10.193 -0.368 -1.939 1.00 91.88 82 GLY A CA 1
ATOM 654 C C . GLY A 1 82 ? 11.562 -0.888 -2.378 1.00 91.88 82 GLY A C 1
ATOM 655 O O . GLY A 1 82 ? 12.259 -1.477 -1.556 1.00 91.88 82 GLY A O 1
ATOM 656 N N . ASN A 1 83 ? 11.969 -0.677 -3.637 1.00 93.19 83 ASN A N 1
ATOM 657 C CA . ASN A 1 83 ? 13.219 -1.212 -4.198 1.00 93.19 83 ASN A CA 1
ATOM 658 C C . ASN A 1 83 ? 14.492 -0.659 -3.536 1.00 93.19 83 ASN A C 1
ATOM 660 O O . ASN A 1 83 ? 15.547 -1.282 -3.630 1.00 93.19 83 ASN A O 1
ATOM 664 N N . ASP A 1 84 ? 14.391 0.469 -2.834 1.00 90.00 84 ASP A N 1
ATOM 665 C CA . ASP A 1 84 ? 15.517 1.076 -2.118 1.00 90.00 84 ASP A CA 1
ATOM 666 C C . ASP A 1 84 ? 15.833 0.372 -0.784 1.00 90.00 84 ASP A C 1
ATOM 668 O O . ASP A 1 84 ? 16.845 0.663 -0.138 1.00 90.00 84 ASP A O 1
ATOM 672 N N . LEU A 1 85 ? 14.978 -0.557 -0.345 1.00 88.19 85 LEU A N 1
ATOM 673 C CA . LEU A 1 85 ? 15.226 -1.383 0.832 1.00 88.19 85 LEU A CA 1
ATOM 674 C C . LEU A 1 85 ? 16.109 -2.598 0.482 1.00 88.19 85 LEU A C 1
ATOM 676 O O . LEU A 1 85 ? 16.037 -3.099 -0.637 1.00 88.19 85 LEU A O 1
ATOM 680 N N . PRO A 1 86 ? 16.896 -3.136 1.439 1.00 80.06 86 PRO A N 1
ATOM 681 C CA . PRO A 1 86 ? 17.816 -4.256 1.192 1.00 80.06 86 PRO A CA 1
ATOM 682 C C . PRO A 1 86 ? 17.200 -5.516 0.557 1.00 80.06 86 PRO A C 1
ATOM 684 O O . PRO A 1 86 ? 17.921 -6.234 -0.128 1.00 80.06 86 PRO A O 1
ATOM 687 N N . ASP A 1 87 ? 15.892 -5.743 0.735 1.00 90.50 87 ASP A N 1
ATOM 688 C CA . ASP A 1 87 ? 15.137 -6.860 0.137 1.00 90.50 87 ASP A CA 1
ATOM 689 C C . ASP A 1 87 ? 13.947 -6.367 -0.712 1.00 90.50 87 ASP A C 1
ATOM 691 O O . ASP A 1 87 ? 12.957 -7.072 -0.919 1.00 90.50 87 ASP A O 1
ATOM 695 N N . GLY A 1 88 ? 14.005 -5.114 -1.167 1.00 93.44 88 GLY A N 1
ATOM 696 C CA . GLY A 1 88 ? 12.971 -4.521 -2.001 1.00 93.44 88 GLY A CA 1
ATOM 697 C C . GLY A 1 88 ? 11.569 -4.557 -1.357 1.00 93.44 88 GLY A C 1
ATOM 698 O O . GLY A 1 88 ? 11.423 -4.384 -0.138 1.00 93.44 88 GLY A O 1
ATOM 699 N N . PRO A 1 89 ? 10.520 -4.842 -2.151 1.00 94.56 89 PRO A N 1
ATOM 700 C CA . PRO A 1 89 ? 9.151 -4.988 -1.655 1.00 94.56 89 PRO A CA 1
ATOM 701 C C . PRO A 1 89 ? 8.963 -6.077 -0.582 1.00 94.56 89 PRO A C 1
ATOM 703 O O . PRO A 1 89 ? 8.028 -5.983 0.213 1.00 94.56 89 PRO A O 1
ATOM 706 N N . ASP A 1 90 ? 9.831 -7.092 -0.501 1.00 96.62 90 ASP A N 1
ATOM 707 C CA . ASP A 1 90 ? 9.721 -8.129 0.540 1.00 96.62 90 ASP A CA 1
ATOM 708 C C . ASP A 1 90 ? 10.019 -7.551 1.926 1.00 96.62 90 ASP A C 1
ATOM 710 O O . ASP A 1 90 ? 9.332 -7.865 2.902 1.00 96.62 90 ASP A O 1
ATOM 714 N N . ARG A 1 91 ? 10.946 -6.588 2.006 1.00 95.38 91 ARG A N 1
ATOM 715 C CA . ARG A 1 91 ? 11.196 -5.862 3.254 1.00 95.38 91 ARG A CA 1
ATOM 716 C C . ARG A 1 91 ? 9.993 -5.016 3.677 1.00 95.38 91 ARG A C 1
ATOM 718 O O . ARG A 1 91 ? 9.715 -4.915 4.873 1.00 95.38 91 ARG A O 1
ATOM 725 N N . VAL A 1 92 ? 9.272 -4.429 2.717 1.00 95.50 92 VAL A N 1
ATOM 726 C CA . VAL A 1 92 ? 8.019 -3.692 2.972 1.00 95.50 92 VAL A CA 1
ATOM 727 C C . VAL A 1 92 ? 6.970 -4.626 3.578 1.00 95.50 92 VAL A C 1
ATOM 729 O O . VAL A 1 92 ? 6.369 -4.293 4.601 1.00 95.50 92 VAL A O 1
ATOM 732 N N . ILE A 1 93 ? 6.796 -5.814 2.991 1.00 97.94 93 ILE A N 1
ATOM 733 C CA . ILE A 1 93 ? 5.869 -6.850 3.467 1.00 97.94 93 ILE A CA 1
ATOM 734 C C . ILE A 1 93 ? 6.187 -7.241 4.915 1.00 97.94 93 ILE A C 1
ATOM 736 O O . ILE A 1 93 ? 5.283 -7.286 5.752 1.00 97.94 93 ILE A O 1
ATOM 740 N N . ASP A 1 94 ? 7.459 -7.475 5.234 1.00 96.06 94 ASP A N 1
ATOM 741 C CA . ASP A 1 94 ? 7.874 -7.858 6.585 1.00 96.06 94 ASP A CA 1
ATOM 742 C C . ASP A 1 94 ? 7.595 -6.766 7.621 1.00 96.06 94 ASP A C 1
ATOM 744 O O . ASP A 1 94 ? 7.061 -7.059 8.693 1.00 96.06 94 ASP A O 1
ATOM 748 N N . ILE A 1 95 ? 7.885 -5.504 7.289 1.00 94.06 95 ILE A N 1
ATOM 749 C CA . ILE A 1 95 ? 7.615 -4.361 8.173 1.00 94.06 95 ILE A CA 1
ATOM 750 C C . ILE A 1 95 ? 6.109 -4.202 8.414 1.00 94.06 95 ILE A C 1
ATOM 752 O O . ILE A 1 95 ? 5.685 -4.010 9.555 1.00 94.06 95 ILE A O 1
ATOM 756 N N . ILE A 1 96 ? 5.280 -4.309 7.370 1.00 96.31 96 ILE A N 1
ATOM 757 C CA . ILE A 1 96 ? 3.820 -4.213 7.526 1.00 96.31 96 ILE A CA 1
ATOM 758 C C . ILE A 1 96 ? 3.294 -5.371 8.376 1.00 96.31 96 ILE A C 1
ATOM 760 O O . ILE A 1 96 ? 2.461 -5.139 9.251 1.00 96.31 96 ILE A O 1
ATOM 764 N N . ARG A 1 97 ? 3.794 -6.595 8.166 1.00 97.25 97 ARG A N 1
ATOM 765 C CA . ARG A 1 97 ? 3.400 -7.772 8.954 1.00 97.25 97 ARG A CA 1
ATOM 766 C C . ARG A 1 97 ? 3.734 -7.607 10.437 1.00 97.25 97 ARG A C 1
ATOM 768 O O . ARG A 1 97 ? 2.942 -8.014 11.280 1.00 97.25 97 ARG A O 1
ATOM 775 N N . GLU A 1 98 ? 4.878 -7.007 10.756 1.00 94.00 98 GLU A N 1
ATOM 776 C CA . GLU A 1 98 ? 5.280 -6.721 12.138 1.00 94.00 98 GLU A CA 1
ATOM 777 C C . GLU A 1 98 ? 4.411 -5.625 12.780 1.00 94.00 98 GLU A C 1
ATOM 779 O O . GLU A 1 98 ? 3.993 -5.746 13.933 1.00 94.00 98 GLU A O 1
ATOM 784 N N . ILE A 1 99 ? 4.106 -4.557 12.035 1.00 94.44 99 ILE A N 1
ATOM 785 C CA . ILE A 1 99 ? 3.295 -3.433 12.527 1.00 94.44 99 ILE A CA 1
ATOM 786 C C . ILE A 1 99 ? 1.812 -3.812 12.644 1.00 94.44 99 ILE A C 1
ATOM 788 O O . ILE A 1 99 ? 1.126 -3.303 13.537 1.00 94.44 99 ILE A O 1
ATOM 792 N N . ASP A 1 100 ? 1.319 -4.679 11.764 1.00 95.75 100 ASP A N 1
ATOM 793 C CA . ASP A 1 100 ? -0.055 -5.184 11.689 1.00 95.75 100 ASP A CA 1
ATOM 794 C C . ASP A 1 100 ? -1.152 -4.083 11.684 1.00 95.75 100 ASP A C 1
ATOM 796 O O . ASP A 1 100 ? -2.033 -4.070 12.551 1.00 95.75 100 ASP A O 1
ATOM 800 N N . PRO A 1 101 ? -1.107 -3.090 10.768 1.00 95.88 101 PRO A N 1
ATOM 801 C CA . PRO A 1 101 ? -2.093 -2.004 10.702 1.00 95.88 101 PRO A CA 1
ATOM 802 C C . PRO A 1 101 ? -3.444 -2.460 10.130 1.00 95.88 101 PRO A C 1
ATOM 804 O O . PRO A 1 101 ? -3.510 -3.353 9.297 1.00 95.88 101 PRO A O 1
ATOM 807 N N . ASP A 1 102 ? -4.543 -1.817 10.515 1.00 96.19 102 ASP A N 1
ATOM 808 C CA . ASP A 1 102 ? -5.878 -2.110 9.968 1.00 96.19 102 ASP A CA 1
ATOM 809 C C . ASP A 1 102 ? -6.113 -1.434 8.606 1.00 96.19 102 ASP A C 1
ATOM 811 O O . ASP A 1 102 ? -6.861 -1.935 7.760 1.00 96.19 102 ASP A O 1
ATOM 815 N N . LEU A 1 103 ? -5.468 -0.282 8.402 1.00 96.25 103 LEU A N 1
ATOM 816 C CA . LEU A 1 103 ? -5.542 0.543 7.199 1.00 96.25 103 LEU A CA 1
ATOM 817 C C . LEU A 1 103 ? -4.156 1.106 6.878 1.00 96.25 103 LEU A C 1
ATOM 819 O O . LEU A 1 103 ? -3.454 1.579 7.776 1.00 96.25 103 LEU A O 1
ATOM 823 N N . ILE A 1 104 ? -3.786 1.094 5.602 1.00 97.12 104 ILE A N 1
ATOM 824 C CA . ILE A 1 104 ? -2.507 1.602 5.112 1.00 97.12 104 ILE A CA 1
ATOM 825 C C . ILE A 1 104 ? -2.769 2.608 3.999 1.00 97.12 104 ILE A C 1
ATOM 82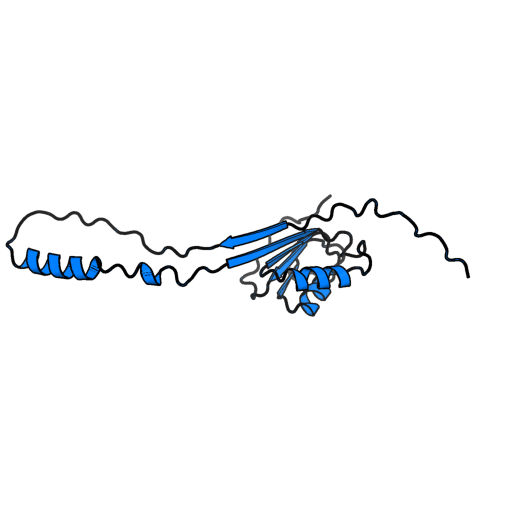7 O O . ILE A 1 104 ? -3.508 2.317 3.063 1.00 97.12 104 ILE A O 1
ATOM 831 N N . LEU A 1 105 ? -2.159 3.784 4.107 1.00 94.88 105 LEU A N 1
ATOM 832 C CA . LEU A 1 105 ? -2.065 4.782 3.047 1.00 94.88 105 LEU A CA 1
ATOM 833 C C . LEU A 1 105 ? -0.646 4.709 2.485 1.00 94.88 105 LEU A C 1
ATOM 835 O O . LEU A 1 105 ? 0.307 5.049 3.192 1.00 94.88 105 LEU A O 1
ATOM 839 N N . MET A 1 106 ? -0.508 4.228 1.255 1.00 93.75 106 MET A N 1
ATOM 840 C CA . MET A 1 106 ? 0.786 3.940 0.648 1.00 93.75 106 MET A CA 1
ATOM 841 C C . MET A 1 106 ? 1.086 4.909 -0.494 1.00 93.75 106 MET A C 1
ATOM 843 O O . MET A 1 106 ? 0.231 5.171 -1.343 1.00 93.75 106 MET A O 1
ATOM 847 N N . VAL A 1 107 ? 2.309 5.435 -0.504 1.00 93.19 107 VAL A N 1
ATOM 848 C CA . VAL A 1 107 ? 2.822 6.359 -1.523 1.00 93.19 107 VAL A CA 1
ATOM 849 C C . VAL A 1 107 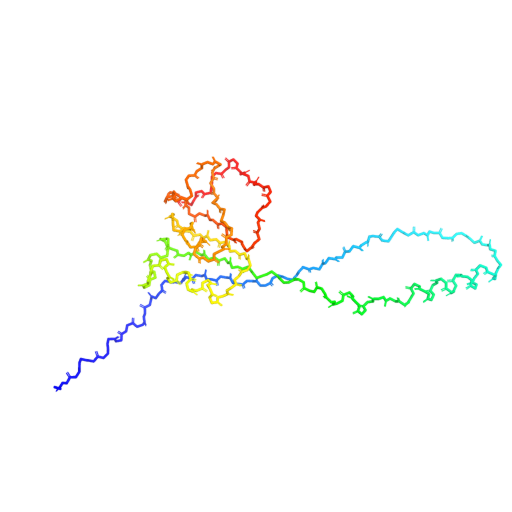? 4.093 5.778 -2.144 1.00 93.19 107 VAL A C 1
ATOM 851 O O . VAL A 1 107 ? 4.854 5.089 -1.467 1.00 93.19 107 VAL A O 1
ATOM 854 N N . GLU A 1 108 ? 4.312 6.076 -3.424 1.00 93.06 108 GLU A N 1
ATOM 855 C CA . GLU A 1 108 ? 5.422 5.583 -4.249 1.00 93.06 108 GLU A CA 1
ATOM 856 C C . GLU A 1 108 ? 5.426 4.067 -4.438 1.00 93.06 108 GLU A C 1
ATOM 858 O O . GLU A 1 108 ? 6.466 3.420 -4.349 1.00 93.06 108 GLU A O 1
ATOM 863 N N . THR A 1 109 ? 4.249 3.498 -4.718 1.00 91.50 109 THR A N 1
ATOM 864 C CA . THR A 1 109 ? 4.110 2.056 -4.958 1.00 91.50 109 THR A CA 1
ATOM 865 C C . THR A 1 109 ? 4.546 1.590 -6.340 1.00 91.50 109 THR A C 1
ATOM 867 O O . THR A 1 109 ? 5.039 0.476 -6.422 1.00 91.50 109 THR A O 1
ATOM 870 N N . TYR A 1 110 ? 4.379 2.393 -7.398 1.00 91.19 110 TYR A N 1
ATOM 871 C CA . TYR A 1 110 ? 4.837 2.105 -8.772 1.00 91.19 110 TYR A CA 1
ATOM 872 C C . TYR A 1 110 ? 4.706 0.617 -9.169 1.00 91.19 110 TYR A C 1
ATOM 874 O O . TYR A 1 110 ? 5.700 -0.068 -9.392 1.00 91.19 110 TYR A O 1
ATOM 882 N N . GLY A 1 111 ? 3.479 0.086 -9.147 1.00 92.56 111 GLY A N 1
ATOM 883 C CA . GLY A 1 111 ? 3.185 -1.315 -9.491 1.00 92.56 111 GLY A CA 1
ATOM 884 C C . GLY A 1 111 ? 3.476 -2.375 -8.414 1.00 92.56 111 GLY A C 1
ATOM 885 O O . GLY A 1 111 ? 2.960 -3.481 -8.496 1.00 92.56 111 GLY A O 1
ATOM 886 N N . SER A 1 112 ? 4.216 -2.083 -7.336 1.00 95.50 112 SER A N 1
ATOM 887 C CA . SER A 1 112 ? 4.485 -3.087 -6.283 1.00 95.50 112 SER A CA 1
ATOM 888 C C . SER A 1 112 ? 3.313 -3.317 -5.318 1.00 95.50 112 SER A C 1
ATOM 890 O O . SER A 1 112 ? 3.291 -4.294 -4.561 1.00 95.50 112 SER A O 1
ATOM 892 N N . GLY A 1 113 ? 2.326 -2.418 -5.337 1.00 96.31 113 GLY A N 1
ATOM 893 C CA . GLY A 1 113 ? 1.233 -2.383 -4.372 1.00 96.31 113 GLY A CA 1
ATOM 894 C C . GLY A 1 113 ? 0.352 -3.638 -4.335 1.00 96.31 113 GLY A C 1
ATOM 895 O O . GLY A 1 113 ? 0.158 -4.178 -3.239 1.00 96.31 113 GLY A O 1
ATOM 896 N N . PRO A 1 114 ? -0.140 -4.150 -5.480 1.00 97.31 114 PRO A N 1
ATOM 897 C CA . PRO A 1 114 ? -0.979 -5.350 -5.521 1.00 97.31 114 PRO A CA 1
ATOM 898 C C . PRO A 1 114 ? -0.296 -6.570 -4.909 1.00 97.31 114 PRO A C 1
ATOM 900 O O . PRO A 1 114 ? -0.872 -7.205 -4.026 1.00 97.31 114 PRO A O 1
ATOM 903 N N . ARG A 1 115 ? 0.968 -6.834 -5.271 1.00 97.31 115 ARG A N 1
ATOM 904 C CA . ARG A 1 115 ? 1.762 -7.939 -4.706 1.00 97.31 115 ARG A CA 1
ATOM 905 C C . ARG A 1 115 ? 1.894 -7.837 -3.187 1.00 97.31 115 ARG A C 1
ATOM 907 O O . ARG A 1 115 ? 1.766 -8.845 -2.487 1.00 97.31 115 ARG A O 1
ATOM 914 N N . ILE A 1 116 ? 2.165 -6.636 -2.666 1.00 98.12 116 ILE A N 1
ATOM 915 C CA . ILE A 1 116 ? 2.288 -6.403 -1.218 1.00 98.12 116 ILE A CA 1
ATOM 916 C C . ILE A 1 116 ? 0.954 -6.704 -0.523 1.00 98.12 116 ILE A C 1
ATOM 918 O O . ILE A 1 116 ? 0.931 -7.434 0.470 1.00 98.12 116 ILE A O 1
ATOM 922 N N . ALA A 1 117 ? -0.155 -6.174 -1.047 1.00 98.12 117 ALA A N 1
ATOM 923 C CA . ALA A 1 117 ? -1.479 -6.359 -0.462 1.00 98.12 117 ALA A CA 1
ATOM 924 C C . ALA A 1 117 ? -1.950 -7.821 -0.523 1.00 98.12 117 ALA A C 1
ATOM 926 O O . ALA A 1 117 ? -2.409 -8.347 0.493 1.00 98.12 117 ALA A O 1
ATOM 927 N N . GLU A 1 118 ? -1.774 -8.494 -1.664 1.00 98.19 118 GLU A N 1
ATOM 928 C CA . GLU A 1 118 ? -2.114 -9.910 -1.854 1.00 98.19 118 GLU A CA 1
ATOM 929 C C . GLU A 1 118 ? -1.341 -10.800 -0.875 1.00 98.19 118 GLU A C 1
ATOM 931 O O . GLU A 1 118 ? -1.938 -11.612 -0.168 1.00 98.19 118 GLU A O 1
ATOM 936 N N . THR A 1 119 ? -0.027 -10.583 -0.748 1.00 98.44 119 THR A N 1
ATOM 937 C CA . THR A 1 119 ? 0.830 -11.371 0.155 1.00 98.44 119 THR A CA 1
ATOM 938 C C . THR A 1 119 ? 0.420 -11.232 1.624 1.00 98.44 119 THR A C 1
ATOM 940 O O . THR A 1 119 ? 0.594 -12.158 2.420 1.00 98.44 119 THR A O 1
ATOM 943 N N . LEU A 1 120 ? -0.109 -10.070 2.010 1.00 98.25 120 LEU A N 1
ATOM 944 C CA . LEU A 1 120 ? -0.533 -9.776 3.379 1.00 98.25 120 LEU A CA 1
ATOM 945 C C . LEU A 1 120 ? -2.023 -10.063 3.631 1.00 98.25 120 LEU A C 1
ATOM 947 O O . LEU A 1 120 ? -2.465 -9.963 4.775 1.00 98.25 120 LEU A O 1
ATOM 951 N N . GLY A 1 121 ? -2.796 -10.412 2.598 1.00 98.31 121 GLY A N 1
ATOM 952 C CA . GLY A 1 121 ? -4.238 -10.650 2.701 1.00 98.31 121 GLY A CA 1
ATOM 953 C C . GLY A 1 121 ? -5.071 -9.381 2.914 1.00 98.31 121 GLY A C 1
ATOM 954 O O . GLY A 1 121 ? -6.118 -9.439 3.557 1.00 98.31 121 GLY A O 1
ATOM 955 N N . TYR A 1 122 ? -4.611 -8.234 2.408 1.00 98.50 122 TYR A N 1
ATOM 956 C CA . TYR A 1 122 ? -5.349 -6.970 2.466 1.00 98.50 122 TYR A CA 1
ATOM 957 C C . TYR A 1 122 ? -6.203 -6.786 1.212 1.00 98.50 122 TYR A C 1
ATOM 959 O O . TYR A 1 122 ? -5.823 -7.160 0.104 1.00 98.50 122 TYR A O 1
ATOM 967 N N . HIS A 1 123 ? -7.334 -6.111 1.373 1.00 97.81 123 HIS A N 1
ATOM 968 C CA . HIS A 1 123 ? -8.026 -5.486 0.258 1.00 97.81 123 HIS A CA 1
ATOM 969 C C . HIS A 1 123 ? -7.170 -4.337 -0.279 1.00 97.81 123 HIS A C 1
ATOM 971 O O . HIS A 1 123 ? -6.667 -3.524 0.499 1.00 97.81 123 HIS A O 1
ATOM 977 N N . PHE A 1 124 ? -7.046 -4.250 -1.601 1.00 96.00 124 PHE A N 1
ATOM 978 C CA . PHE A 1 124 ? -6.244 -3.250 -2.301 1.00 96.00 124 PHE A CA 1
ATOM 979 C C . PHE A 1 124 ? -7.126 -2.281 -3.091 1.00 96.00 124 PHE A C 1
ATOM 981 O O . PHE A 1 124 ? -8.094 -2.691 -3.733 1.00 96.00 124 PHE A O 1
ATOM 988 N N . HIS A 1 125 ? -6.780 -0.997 -3.053 1.00 92.81 125 HIS A N 1
ATOM 989 C CA . HIS A 1 125 ? -7.404 0.034 -3.868 1.00 92.81 125 HIS A CA 1
ATOM 990 C C . HIS A 1 125 ? -6.336 0.961 -4.453 1.00 92.81 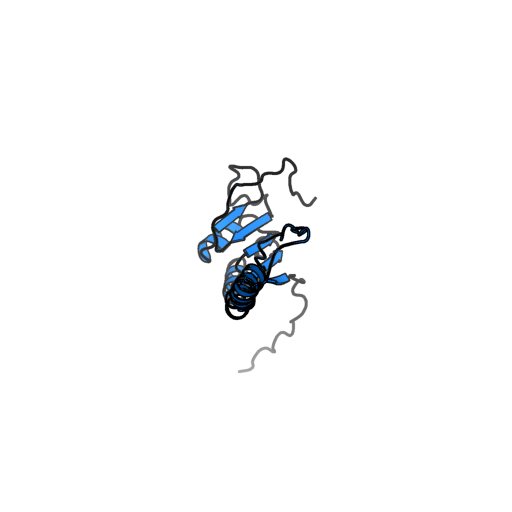125 HIS A C 1
ATOM 992 O O . HIS A 1 125 ? -5.651 1.672 -3.714 1.00 92.81 125 HIS A O 1
ATOM 998 N N . LEU A 1 126 ? -6.216 0.961 -5.781 1.00 91.75 126 LEU A N 1
ATOM 999 C CA . LEU A 1 126 ? -5.373 1.898 -6.516 1.00 91.75 126 LEU A CA 1
ATOM 1000 C C . LEU A 1 126 ? -6.101 3.237 -6.689 1.00 91.75 126 LEU A C 1
ATOM 1002 O O . LEU A 1 126 ? -7.252 3.274 -7.144 1.00 91.75 126 LEU A O 1
ATOM 1006 N N . ILE A 1 127 ? -5.415 4.336 -6.365 1.00 89.31 127 ILE A N 1
ATOM 1007 C CA . ILE A 1 127 ? -5.921 5.700 -6.560 1.00 89.31 127 ILE A CA 1
ATOM 1008 C C . ILE A 1 127 ? -5.623 6.136 -8.003 1.00 89.31 127 ILE A C 1
ATOM 1010 O O . ILE A 1 127 ? -4.713 6.914 -8.273 1.00 89.31 127 ILE A O 1
ATOM 1014 N N . ALA A 1 128 ? -6.390 5.582 -8.938 1.00 86.06 128 ALA A N 1
ATOM 1015 C CA . ALA A 1 128 ? -6.334 5.842 -10.380 1.00 86.06 128 ALA A CA 1
ATOM 1016 C C . ALA A 1 128 ? -7.723 5.637 -11.008 1.00 86.06 128 ALA A C 1
ATOM 1018 O O . ALA A 1 128 ? -8.544 5.003 -10.352 1.00 86.06 128 ALA A O 1
ATOM 1019 N N . PRO A 1 129 ? -8.019 6.131 -12.224 1.00 86.25 129 PRO A N 1
ATOM 1020 C CA . PRO A 1 129 ? -9.310 5.908 -12.880 1.00 86.25 129 PRO A CA 1
ATOM 1021 C C . PRO A 1 129 ? -9.793 4.449 -12.841 1.00 86.25 129 PRO A C 1
ATOM 1023 O O . PRO A 1 129 ? -9.005 3.503 -12.819 1.00 86.25 129 PRO A O 1
ATOM 1026 N N . GLU A 1 130 ? -11.112 4.249 -12.834 1.00 84.88 130 GLU A N 1
ATOM 1027 C CA . GLU A 1 130 ? -11.679 2.901 -12.888 1.00 84.88 130 GLU A CA 1
ATOM 1028 C C . GLU A 1 130 ? -11.192 2.152 -14.142 1.00 84.88 130 GLU A C 1
ATOM 1030 O O . GLU A 1 130 ? -11.185 2.693 -15.248 1.00 84.88 130 GLU A O 1
ATOM 1035 N N . GLY A 1 131 ? -10.769 0.898 -13.960 1.00 87.94 131 GLY A N 1
ATOM 1036 C CA . GLY A 1 131 ? -10.217 0.066 -15.030 1.00 87.94 131 GLY A CA 1
ATOM 1037 C C . GLY A 1 131 ? -8.719 0.251 -15.291 1.00 87.94 131 GLY A C 1
ATOM 1038 O O . GLY A 1 131 ? -8.189 -0.464 -16.139 1.00 87.94 131 GLY A O 1
ATOM 1039 N N . THR A 1 132 ? -8.027 1.150 -14.578 1.00 89.12 132 THR A N 1
ATOM 1040 C CA . THR A 1 132 ? -6.556 1.183 -14.580 1.00 89.12 132 THR A CA 1
ATOM 1041 C C . THR A 1 132 ? -5.997 -0.156 -14.098 1.00 89.12 132 THR A C 1
ATOM 1043 O O . THR A 1 132 ? -6.521 -0.751 -13.152 1.00 89.12 132 THR A O 1
ATOM 1046 N N . ASP A 1 133 ? -4.938 -0.621 -14.762 1.00 93.12 133 ASP A N 1
ATOM 1047 C CA . ASP A 1 133 ? -4.217 -1.830 -14.372 1.00 93.12 133 ASP A CA 1
ATOM 1048 C C . ASP A 1 133 ? -3.688 -1.666 -12.932 1.00 93.12 133 ASP A C 1
ATOM 1050 O O . ASP A 1 133 ? -3.041 -0.657 -12.637 1.00 93.12 133 ASP A O 1
ATOM 1054 N N . PRO A 1 134 ? -3.982 -2.593 -12.001 1.00 90.44 134 PRO A N 1
ATOM 1055 C CA . PRO A 1 134 ? -3.490 -2.496 -10.629 1.00 90.44 134 PRO A CA 1
ATOM 1056 C C . PRO A 1 134 ? -1.956 -2.425 -10.534 1.00 90.44 134 PRO A C 1
ATOM 1058 O O . PRO A 1 134 ? -1.457 -1.821 -9.580 1.00 90.44 134 PRO A O 1
ATOM 1061 N N . ASP A 1 135 ? -1.233 -2.986 -11.509 1.00 91.94 135 ASP A N 1
ATOM 1062 C CA . ASP A 1 135 ? 0.233 -3.000 -11.569 1.00 91.94 135 ASP A CA 1
ATOM 1063 C C . ASP A 1 135 ? 0.815 -1.819 -12.386 1.00 91.94 135 ASP A C 1
ATOM 1065 O O . ASP A 1 135 ? 2.012 -1.796 -12.666 1.00 91.94 135 ASP A O 1
ATOM 1069 N N . ASP A 1 136 ? 0.004 -0.818 -12.765 1.00 90.69 136 ASP A N 1
ATOM 1070 C CA . ASP A 1 136 ? 0.458 0.348 -13.539 1.00 90.69 136 ASP A CA 1
ATOM 1071 C C . ASP A 1 136 ? 1.551 1.138 -12.791 1.00 90.69 136 ASP A C 1
ATOM 1073 O O . ASP A 1 136 ? 1.300 1.852 -11.812 1.00 90.69 136 ASP A O 1
ATOM 1077 N N . GLU A 1 137 ? 2.787 1.034 -13.286 1.00 90.50 137 GLU A N 1
ATOM 1078 C CA . GLU A 1 137 ? 3.966 1.686 -12.712 1.00 90.50 137 GLU A CA 1
ATOM 1079 C C . GLU A 1 137 ? 3.928 3.220 -12.812 1.00 90.50 137 GLU A C 1
ATOM 1081 O O . GLU A 1 137 ? 4.717 3.891 -12.150 1.00 90.50 137 GLU A O 1
ATOM 1086 N N . SER A 1 138 ? 3.018 3.809 -13.598 1.00 87.81 138 SER A N 1
ATOM 1087 C CA . SER A 1 138 ? 2.834 5.267 -13.650 1.00 87.81 138 SER A CA 1
ATOM 1088 C C . SER A 1 138 ? 2.036 5.821 -12.465 1.00 87.81 138 SER A C 1
ATOM 1090 O O . SER A 1 138 ? 1.995 7.040 -12.263 1.00 87.81 138 SER A O 1
ATOM 1092 N N . ILE A 1 139 ? 1.425 4.946 -11.658 1.00 85.81 139 ILE A N 1
ATOM 1093 C CA . ILE A 1 139 ? 0.624 5.314 -10.492 1.00 85.81 139 ILE A CA 1
ATOM 1094 C C . ILE A 1 139 ? 1.395 5.030 -9.203 1.00 85.81 139 ILE A C 1
ATOM 1096 O O . ILE A 1 139 ? 1.981 3.968 -8.996 1.00 85.81 139 ILE A O 1
ATOM 1100 N N . ASN A 1 140 ? 1.354 5.988 -8.281 1.00 88.31 140 ASN A N 1
ATOM 1101 C CA . ASN A 1 140 ? 2.144 5.947 -7.056 1.00 88.31 140 ASN A CA 1
ATOM 1102 C C . ASN A 1 140 ? 1.315 5.908 -5.764 1.00 88.31 140 ASN A C 1
ATOM 1104 O O . ASN A 1 140 ? 1.910 5.806 -4.696 1.00 88.31 140 ASN A O 1
ATOM 1108 N N . LEU A 1 141 ? -0.017 5.994 -5.821 1.00 91.44 141 LEU A N 1
ATOM 1109 C CA . LEU A 1 141 ? -0.877 6.058 -4.635 1.00 91.44 141 LEU A CA 1
ATOM 1110 C C . LEU A 1 141 ? -1.809 4.854 -4.526 1.00 91.44 141 LEU A C 1
ATOM 1112 O O . LEU A 1 141 ? -2.537 4.516 -5.462 1.00 91.44 141 LEU A O 1
ATOM 1116 N N . SER A 1 142 ? -1.854 4.255 -3.339 1.00 92.75 142 SER A N 1
ATOM 1117 C CA . SER A 1 142 ? -2.768 3.151 -3.045 1.00 92.75 142 SER A CA 1
ATOM 1118 C C . SER A 1 142 ? -3.176 3.089 -1.570 1.00 92.75 142 SER A C 1
ATOM 1120 O O . SER A 1 142 ? -2.539 3.664 -0.684 1.00 92.75 142 SER A O 1
ATOM 1122 N N . ILE A 1 143 ? -4.295 2.411 -1.305 1.00 95.25 143 ILE A N 1
ATOM 1123 C CA . ILE A 1 143 ? -4.850 2.189 0.034 1.00 95.25 143 ILE A CA 1
ATOM 1124 C C . ILE A 1 143 ? -5.027 0.693 0.253 1.00 95.25 143 ILE A C 1
ATOM 1126 O O . ILE A 1 143 ? -5.625 0.016 -0.586 1.00 95.25 143 ILE A O 1
ATOM 1130 N N . TYR A 1 144 ? -4.548 0.178 1.389 1.00 97.56 144 TYR A N 1
ATOM 1131 C CA . TYR A 1 144 ? -4.742 -1.222 1.785 1.00 97.56 144 TYR A CA 1
ATOM 1132 C C . TYR A 1 144 ? -5.622 -1.280 3.028 1.00 97.56 144 TYR A C 1
ATOM 1134 O O . TYR A 1 144 ? -5.453 -0.473 3.943 1.00 97.56 144 TYR A O 1
ATOM 1142 N N . SER A 1 145 ? -6.531 -2.249 3.113 1.00 97.50 145 SER A N 1
ATOM 1143 C CA . SER A 1 145 ? -7.348 -2.447 4.313 1.00 97.50 145 SER A CA 1
ATOM 1144 C C . SER A 1 145 ? -7.571 -3.919 4.636 1.00 97.50 145 SER A C 1
ATOM 1146 O O . SER A 1 145 ? -7.783 -4.732 3.744 1.00 97.50 145 SER A O 1
ATOM 1148 N N . LYS A 1 146 ? -7.604 -4.261 5.928 1.00 97.62 146 LYS A N 1
ATOM 1149 C CA . LYS A 1 146 ? -8.107 -5.569 6.391 1.00 97.62 146 LYS A CA 1
ATOM 1150 C C . LYS A 1 146 ? -9.624 -5.724 6.208 1.00 97.62 146 LYS A C 1
ATOM 1152 O O . LYS A 1 146 ? -10.167 -6.803 6.428 1.00 97.62 146 LYS A O 1
ATOM 1157 N N . HIS A 1 147 ? -10.323 -4.645 5.861 1.00 95.12 147 HIS A N 1
ATOM 1158 C CA . HIS A 1 147 ? -11.768 -4.609 5.674 1.00 95.12 147 HIS A CA 1
ATOM 1159 C C . HIS A 1 147 ? -12.115 -4.298 4.212 1.00 95.12 147 HIS A C 1
ATOM 1161 O O . HIS A 1 147 ? -11.371 -3.568 3.557 1.00 95.12 147 HIS A O 1
ATOM 1167 N N . PRO A 1 148 ? -13.237 -4.819 3.688 1.00 95.06 148 PRO A N 1
ATOM 1168 C CA . PRO A 1 148 ? -13.643 -4.541 2.318 1.00 95.06 148 PRO A CA 1
ATOM 1169 C C . PRO A 1 148 ? -13.947 -3.053 2.135 1.00 95.06 148 PRO A C 1
ATOM 1171 O O . PRO A 1 148 ? -14.530 -2.408 3.013 1.00 95.06 148 PRO A O 1
ATOM 1174 N N . PHE A 1 149 ? -13.576 -2.519 0.974 1.00 90.56 149 PHE A N 1
ATOM 1175 C CA . PHE A 1 149 ? -13.939 -1.161 0.593 1.00 90.56 149 PHE A CA 1
ATOM 1176 C C . PHE A 1 149 ? -15.440 -1.057 0.303 1.00 90.56 149 PHE A C 1
ATOM 1178 O O . PHE A 1 149 ? -16.075 -2.015 -0.139 1.00 90.56 149 PHE A O 1
ATOM 1185 N N . GLY A 1 150 ? -15.998 0.119 0.587 1.00 89.44 150 GLY A N 1
ATOM 1186 C CA . GLY A 1 150 ? -17.355 0.478 0.188 1.00 89.44 150 GLY A CA 1
ATOM 1187 C C . GLY A 1 150 ? -17.396 0.988 -1.251 1.00 89.44 150 GLY A C 1
ATOM 1188 O O . GLY A 1 150 ? -16.617 0.567 -2.102 1.00 89.44 150 GLY A O 1
ATOM 1189 N N . GLU A 1 151 ? -18.299 1.928 -1.510 1.00 87.94 151 GLU A N 1
ATOM 1190 C CA . GLU A 1 151 ? -18.391 2.591 -2.809 1.00 87.94 151 GLU A CA 1
ATOM 1191 C C . GLU A 1 151 ? -17.092 3.339 -3.141 1.00 87.94 151 GLU A C 1
ATOM 1193 O O . GLU A 1 151 ? -16.527 4.051 -2.305 1.00 87.94 151 GLU A O 1
ATOM 1198 N N . ARG A 1 152 ? -16.621 3.159 -4.378 1.00 82.12 152 ARG A N 1
ATOM 1199 C CA . ARG A 1 152 ? -15.459 3.861 -4.917 1.00 82.12 152 ARG A CA 1
ATOM 1200 C C . ARG A 1 152 ? -15.782 5.349 -5.053 1.00 82.12 152 ARG A C 1
ATOM 1202 O O . ARG A 1 152 ? -16.834 5.716 -5.568 1.00 82.12 152 ARG A O 1
ATOM 1209 N N . ILE A 1 153 ? -14.860 6.198 -4.605 1.00 72.69 153 ILE A N 1
ATOM 1210 C CA . ILE A 1 153 ? -14.951 7.649 -4.772 1.00 72.69 153 ILE A CA 1
ATOM 1211 C C . ILE A 1 153 ? -13.842 8.070 -5.726 1.00 72.69 153 ILE A C 1
ATOM 1213 O O . ILE A 1 153 ? -12.680 8.152 -5.337 1.00 72.69 153 ILE A O 1
ATOM 1217 N N . ASP A 1 154 ? -14.217 8.341 -6.970 1.00 69.56 154 ASP A N 1
ATOM 1218 C CA . ASP A 1 154 ? -13.318 8.903 -7.969 1.00 69.56 154 ASP A CA 1
ATOM 1219 C C . ASP A 1 154 ? -13.352 10.428 -7.941 1.00 69.56 154 ASP A C 1
ATOM 1221 O O . ASP A 1 154 ? -14.406 11.050 -7.785 1.00 69.56 154 ASP A O 1
ATOM 1225 N N . THR A 1 155 ? -12.187 11.047 -8.117 1.00 62.50 155 THR A N 1
ATOM 1226 C CA . THR A 1 155 ? -12.078 12.484 -8.362 1.00 62.50 155 THR A CA 1
ATOM 1227 C C . THR A 1 155 ? -11.686 12.697 -9.823 1.00 62.50 155 THR A C 1
ATOM 1229 O O . THR A 1 155 ? -10.887 11.956 -10.386 1.00 62.50 155 THR A O 1
ATOM 1232 N N . GLY A 1 156 ? -12.228 13.736 -10.463 1.00 59.97 156 GLY A N 1
ATOM 1233 C CA . GLY A 1 156 ? -11.823 14.114 -11.825 1.00 59.97 156 GLY A CA 1
ATOM 1234 C C . GLY A 1 156 ? -10.428 14.751 -11.906 1.00 59.97 156 GLY A C 1
ATOM 1235 O O . GLY A 1 156 ? -10.032 15.206 -12.976 1.00 59.97 156 GLY A O 1
ATOM 1236 N N . TYR A 1 157 ? -9.708 14.836 -10.784 1.00 60.03 157 TYR A N 1
ATOM 1237 C CA . TYR A 1 157 ? -8.389 15.447 -10.697 1.00 60.03 157 TYR A CA 1
ATOM 1238 C C . TYR A 1 157 ? -7.353 14.354 -10.474 1.00 60.03 157 TYR A C 1
ATOM 1240 O O . TYR A 1 157 ? -7.441 13.643 -9.472 1.00 60.03 157 TYR A O 1
ATOM 1248 N N . PRO A 1 158 ? -6.361 14.222 -11.362 1.00 58.75 158 PRO A N 1
ATOM 1249 C CA . PRO A 1 158 ? -5.324 13.241 -11.145 1.00 58.75 158 PRO A CA 1
ATOM 1250 C C . PRO A 1 158 ? -4.436 13.648 -9.965 1.00 58.75 158 PRO A C 1
ATOM 1252 O O . PRO A 1 158 ? -4.114 14.823 -9.776 1.00 58.75 158 PRO A O 1
ATOM 1255 N N . PHE A 1 159 ? -3.997 12.659 -9.194 1.00 57.94 159 PHE A N 1
ATOM 1256 C CA . PHE A 1 159 ? -3.021 12.840 -8.127 1.00 57.94 159 PHE A CA 1
ATOM 1257 C C . PHE A 1 159 ? -1.604 12.629 -8.678 1.00 57.94 159 PHE A C 1
ATOM 1259 O O . PHE A 1 159 ? -0.923 11.681 -8.303 1.00 57.94 159 PHE A O 1
ATOM 1266 N N . TYR A 1 160 ? -1.159 13.484 -9.601 1.00 54.22 160 TYR A N 1
ATOM 1267 C CA . TYR A 1 160 ? 0.240 13.480 -10.038 1.00 54.22 160 TYR A CA 1
ATOM 1268 C C . TYR A 1 160 ? 1.062 14.412 -9.141 1.00 54.22 160 TYR A C 1
ATOM 1270 O O . TYR A 1 160 ? 0.720 15.583 -8.967 1.00 54.22 160 TYR A O 1
ATOM 1278 N N . LEU A 1 161 ? 2.153 13.896 -8.576 1.00 44.38 161 LEU A N 1
ATOM 1279 C CA . LEU A 1 161 ? 3.238 14.727 -8.058 1.00 44.38 161 LEU A CA 1
ATOM 1280 C C . LEU A 1 161 ? 4.118 15.082 -9.267 1.00 44.38 161 LEU A C 1
ATOM 1282 O O . LEU A 1 161 ? 4.739 14.191 -9.841 1.00 44.38 161 LEU A O 1
ATOM 1286 N N . HIS A 1 162 ? 4.073 16.343 -9.706 1.00 40.72 162 HIS A N 1
ATOM 1287 C CA . HIS A 1 162 ? 4.966 16.887 -10.738 1.00 40.72 162 HIS A CA 1
ATOM 1288 C C . HIS A 1 162 ? 6.364 17.160 -10.184 1.00 40.72 162 HIS A C 1
ATOM 1290 O O . HIS A 1 162 ? 6.449 17.595 -9.012 1.00 40.72 162 HIS A O 1
#

Radius of gyration: 27.43 Å; chains: 1; bounding box: 96×40×59 Å

Secondary structure (DSSP, 8-state):
--PPPP-----------EEEEEEEE-------PPPPPPP---THHHHHHHHHHHHHSS-THHHHTS--EEEEEEEEE-SGGGTTSTTHHHHHHHHHHHH--SEEEEE--TT-HHHHHHHHT-EEEESS-TT--TT-TT--EEEEESS---S----SS-----